Protein AF-A0A7Y7E9V0-F1 (afdb_monomer_lite)

Foldseek 3Di:
DAWDQAAEPDDPRHRHTDTADADPVRDGDQKDWDWDDQPPVRDDTDIWIWGKDQPDADPPPRHRPDIYTYTPD

Radius of gyration: 14.32 Å; chains: 1; bounding box: 39×27×37 Å

pLDDT: mean 89.65, std 9.45, range [58.66, 98.12]

Secondary structure (DSSP, 8-state):
-EEEEEEEESGGGTT-EEEEEE-TTSPPPSEEEEEEPPPTT-PPPEEEEEEEEES-B-TTT--B-SEEEEE--

Sequence (73 aa):
MRSEKTPFEGGPMDGRVLPVLVGLNGLPPKVYRIPVPTGEDGGAPAVLVYRRVPAATTRRLGLPKGWKYVYEG

Organism: Streptomyces morookaense (NCBI:txid1970)

Structure (mmCIF, N/CA/C/O backbone):
data_AF-A0A7Y7E9V0-F1
#
_entry.id   AF-A0A7Y7E9V0-F1
#
loop_
_atom_site.group_PDB
_atom_site.id
_atom_site.type_symbol
_atom_site.label_atom_id
_atom_site.label_alt_id
_atom_site.label_comp_id
_atom_site.label_asym_id
_atom_site.label_entity_id
_atom_site.label_seq_id
_atom_site.pdbx_PDB_ins_code
_atom_site.Cartn_x
_atom_site.Cartn_y
_atom_site.Cartn_z
_atom_site.occupancy
_atom_site.B_iso_or_equiv
_atom_site.auth_seq_id
_atom_site.auth_comp_id
_atom_site.auth_asym_id
_atom_site.auth_atom_id
_atom_site.pdbx_PDB_model_num
ATOM 1 N N . MET A 1 1 ? 5.629 16.968 5.635 1.00 79.44 1 MET A N 1
ATOM 2 C CA . MET A 1 1 ? 4.814 15.833 5.135 1.00 79.44 1 MET A CA 1
ATOM 3 C C . MET A 1 1 ? 4.882 14.702 6.151 1.00 79.44 1 MET A C 1
ATOM 5 O O . MET A 1 1 ? 5.929 14.538 6.763 1.00 79.44 1 MET A O 1
ATOM 9 N N . ARG A 1 2 ? 3.781 13.973 6.371 1.00 91.50 2 ARG A N 1
ATOM 10 C CA . ARG A 1 2 ? 3.711 12.839 7.311 1.00 91.50 2 ARG A CA 1
ATOM 11 C C . ARG A 1 2 ? 3.754 11.528 6.527 1.00 91.50 2 ARG A C 1
ATOM 13 O O . ARG A 1 2 ? 3.300 11.487 5.385 1.00 91.50 2 ARG A O 1
ATOM 20 N N . SER A 1 3 ? 4.265 10.470 7.144 1.00 94.12 3 SER A N 1
ATOM 21 C CA . SER A 1 3 ? 4.186 9.108 6.623 1.00 94.12 3 SER A CA 1
ATOM 22 C C . SER A 1 3 ? 3.496 8.166 7.612 1.00 94.12 3 SER A C 1
ATOM 24 O O . SER A 1 3 ? 3.491 8.407 8.822 1.00 94.12 3 SER A O 1
ATOM 26 N N . GLU A 1 4 ? 2.894 7.104 7.082 1.00 93.88 4 GLU A N 1
ATOM 27 C CA . GLU A 1 4 ? 2.270 6.009 7.826 1.00 93.88 4 GLU A CA 1
ATOM 28 C C . GLU A 1 4 ? 2.974 4.690 7.482 1.00 93.88 4 GLU A C 1
ATOM 30 O O . GLU A 1 4 ? 3.195 4.381 6.309 1.00 93.88 4 GLU A O 1
ATOM 35 N N . LYS A 1 5 ? 3.332 3.901 8.503 1.00 96.06 5 LYS A N 1
ATOM 36 C CA . LYS A 1 5 ? 3.869 2.546 8.312 1.00 96.06 5 LYS A CA 1
ATOM 37 C C . LYS A 1 5 ? 2.746 1.648 7.796 1.00 96.06 5 LYS A C 1
ATOM 39 O O . LYS A 1 5 ? 1.875 1.256 8.565 1.00 96.06 5 LYS A O 1
ATOM 44 N N . THR A 1 6 ? 2.779 1.351 6.505 1.00 96.81 6 THR A N 1
ATOM 45 C CA . THR A 1 6 ? 1.701 0.662 5.792 1.00 96.81 6 THR A CA 1
ATOM 46 C C . THR A 1 6 ? 2.178 -0.727 5.358 1.00 96.81 6 THR A C 1
ATOM 48 O O . THR A 1 6 ? 3.199 -0.810 4.667 1.00 96.81 6 THR A O 1
ATOM 51 N N . PRO A 1 7 ? 1.492 -1.813 5.757 1.00 97.69 7 PRO A N 1
ATOM 52 C CA . PRO A 1 7 ? 1.792 -3.162 5.288 1.00 97.69 7 PRO A CA 1
ATOM 53 C C . PRO A 1 7 ? 1.449 -3.351 3.809 1.00 97.69 7 PRO A C 1
ATOM 55 O O . PRO A 1 7 ? 0.475 -2.775 3.316 1.00 97.69 7 PRO A O 1
ATOM 58 N N . PHE A 1 8 ? 2.225 -4.191 3.136 1.00 97.69 8 PHE A N 1
ATOM 59 C CA . PHE A 1 8 ? 2.006 -4.663 1.775 1.00 97.69 8 PHE A CA 1
ATOM 60 C C . PHE A 1 8 ? 1.775 -6.178 1.803 1.00 97.69 8 PHE A C 1
ATOM 62 O O . PHE A 1 8 ? 2.488 -6.908 2.491 1.00 97.69 8 PHE A O 1
ATOM 69 N N . GLU A 1 9 ? 0.767 -6.637 1.070 1.00 97.50 9 GLU A N 1
ATOM 70 C CA . GLU A 1 9 ? 0.370 -8.041 0.958 1.00 97.50 9 GLU A CA 1
ATOM 71 C C . GLU A 1 9 ? 0.243 -8.448 -0.514 1.00 97.50 9 GLU A C 1
ATOM 73 O O . GLU A 1 9 ? -0.294 -7.704 -1.345 1.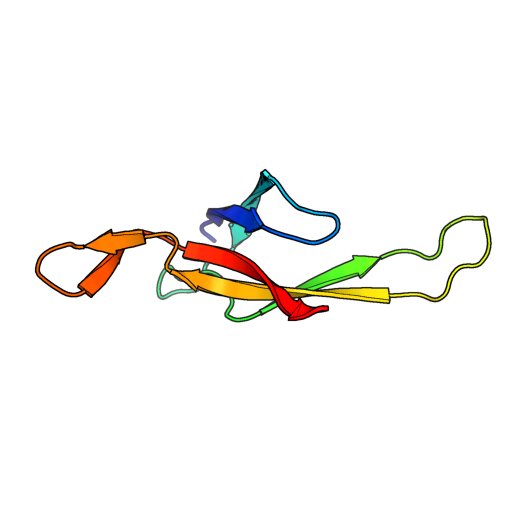00 97.50 9 GLU A O 1
ATOM 78 N N . GLY A 1 10 ? 0.699 -9.658 -0.817 1.00 95.38 10 GLY A N 1
ATOM 79 C CA . GLY A 1 10 ? 0.772 -10.206 -2.162 1.00 95.38 10 GLY A CA 1
ATOM 80 C C . GLY A 1 10 ? 1.907 -9.619 -3.004 1.00 95.38 10 GLY A C 1
ATOM 81 O O . GLY A 1 10 ? 2.512 -8.593 -2.684 1.00 95.38 10 GLY A O 1
ATOM 82 N N . GLY A 1 11 ? 2.179 -10.288 -4.124 1.00 92.50 11 GLY A N 1
ATOM 83 C CA . GLY A 1 11 ? 3.194 -9.863 -5.082 1.00 92.50 11 GLY A CA 1
ATOM 84 C C . GLY A 1 11 ? 4.610 -9.767 -4.489 1.00 92.50 11 GLY A C 1
ATOM 85 O O . GLY A 1 11 ? 4.903 -10.326 -3.432 1.00 92.50 11 GLY A O 1
ATOM 86 N N . PRO A 1 12 ? 5.520 -9.044 -5.160 1.00 92.56 12 PRO A N 1
ATOM 87 C CA . PRO A 1 12 ? 6.924 -8.948 -4.744 1.00 92.56 12 PRO A CA 1
ATOM 88 C C . PRO A 1 12 ? 7.188 -8.208 -3.420 1.00 92.56 12 PRO A C 1
ATOM 90 O O . PRO A 1 12 ? 8.302 -8.279 -2.900 1.00 92.56 12 PRO A O 1
ATOM 93 N N . MET A 1 13 ? 6.219 -7.450 -2.895 1.00 94.56 13 MET A N 1
ATOM 94 C CA . MET A 1 13 ? 6.356 -6.700 -1.635 1.00 94.56 13 MET A CA 1
ATOM 95 C C . MET A 1 13 ? 5.645 -7.378 -0.457 1.00 94.56 13 MET A C 1
ATOM 97 O O . MET A 1 13 ? 5.501 -6.748 0.591 1.00 94.56 13 MET A O 1
ATOM 101 N N . ASP A 1 14 ? 5.210 -8.629 -0.611 1.00 96.31 14 ASP A N 1
ATOM 102 C CA . ASP A 1 14 ? 4.498 -9.358 0.437 1.00 96.31 14 ASP A CA 1
ATOM 103 C C . ASP A 1 14 ? 5.258 -9.364 1.777 1.00 96.31 14 ASP A C 1
ATOM 105 O O . ASP A 1 14 ? 6.483 -9.512 1.834 1.00 96.31 14 ASP A O 1
ATOM 109 N N . GLY A 1 15 ? 4.522 -9.124 2.865 1.00 96.12 15 GLY A N 1
ATOM 110 C CA . GLY A 1 15 ? 5.045 -9.084 4.231 1.00 96.12 15 GLY A CA 1
ATOM 111 C C . GLY A 1 15 ? 5.864 -7.835 4.578 1.00 96.12 15 GLY A C 1
ATOM 112 O O . GLY A 1 15 ? 6.257 -7.661 5.736 1.00 96.12 15 GLY A O 1
ATOM 113 N N . ARG A 1 16 ? 6.122 -6.930 3.624 1.00 96.94 16 ARG A N 1
ATOM 114 C CA . ARG A 1 16 ? 6.866 -5.692 3.894 1.00 96.94 16 ARG A CA 1
ATOM 115 C C . ARG A 1 16 ? 5.973 -4.629 4.522 1.00 96.94 16 ARG A C 1
ATOM 117 O O . ARG A 1 16 ? 4.786 -4.519 4.236 1.00 96.94 16 ARG A O 1
ATOM 124 N N . VAL A 1 17 ? 6.585 -3.772 5.335 1.00 97.31 17 VAL A N 1
ATOM 125 C CA . VAL A 1 17 ? 5.947 -2.573 5.887 1.00 97.31 17 VAL A CA 1
ATOM 126 C C . VAL A 1 17 ? 6.778 -1.368 5.484 1.00 97.31 17 VAL A C 1
ATOM 128 O O . VAL A 1 17 ? 7.948 -1.272 5.853 1.00 97.31 17 VAL A O 1
ATOM 131 N N . LEU A 1 18 ? 6.181 -0.442 4.736 1.00 95.56 18 LEU A N 1
ATOM 132 C CA . LEU A 1 18 ? 6.878 0.735 4.218 1.00 95.56 18 LEU A CA 1
ATOM 133 C C . LEU A 1 18 ? 6.278 2.026 4.788 1.00 95.56 18 LEU A C 1
ATOM 135 O O . LEU A 1 18 ? 5.063 2.102 4.989 1.00 95.56 18 LEU A O 1
ATOM 139 N N . PRO A 1 19 ? 7.094 3.064 5.046 1.00 96.44 19 PRO A N 1
ATOM 140 C CA . PRO A 1 19 ? 6.582 4.393 5.347 1.00 96.44 19 PRO A CA 1
ATOM 141 C C . PRO A 1 19 ? 6.004 5.022 4.071 1.00 96.44 19 PRO A C 1
ATOM 143 O O . PRO A 1 19 ? 6.741 5.445 3.184 1.00 96.44 19 PRO A O 1
ATOM 146 N N . VAL A 1 20 ? 4.679 5.108 3.984 1.00 95.88 20 VAL A N 1
ATOM 147 C CA . VAL A 1 20 ? 3.972 5.709 2.845 1.00 95.88 20 VAL A CA 1
ATOM 148 C C . VAL A 1 20 ? 3.569 7.130 3.198 1.00 95.88 20 VAL A C 1
ATOM 150 O O . VAL A 1 20 ? 3.005 7.373 4.263 1.00 95.88 20 VAL A 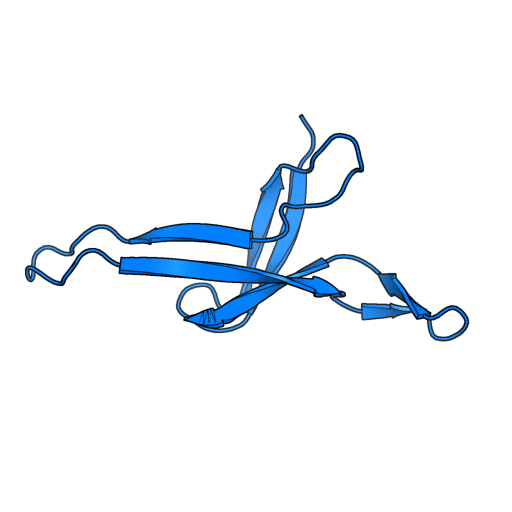O 1
ATOM 153 N N . LEU A 1 21 ? 3.860 8.084 2.314 1.00 95.62 21 LEU A N 1
ATOM 154 C CA . LEU A 1 21 ? 3.445 9.472 2.500 1.00 95.62 21 LEU A CA 1
ATOM 155 C C . LEU A 1 21 ? 1.920 9.568 2.517 1.00 95.62 21 LEU A C 1
ATOM 157 O O . LEU A 1 21 ? 1.248 9.042 1.632 1.00 95.62 21 LEU A O 1
ATOM 161 N N . VAL A 1 22 ? 1.381 10.269 3.510 1.00 95.38 22 VAL A N 1
ATOM 162 C CA . VAL A 1 22 ? -0.059 10.509 3.623 1.00 95.38 22 VAL A CA 1
ATOM 163 C C . VAL A 1 22 ? -0.415 11.917 3.159 1.00 95.38 22 VAL A C 1
ATOM 165 O O . VAL A 1 22 ? 0.374 12.856 3.303 1.00 95.38 22 VAL A O 1
ATOM 168 N N . GLY A 1 23 ? -1.614 12.059 2.592 1.00 91.75 23 GLY A N 1
ATOM 169 C CA . GLY A 1 23 ? -2.164 13.358 2.206 1.00 91.75 23 GLY A CA 1
ATOM 170 C C . GLY A 1 23 ? -2.608 14.192 3.411 1.00 91.75 23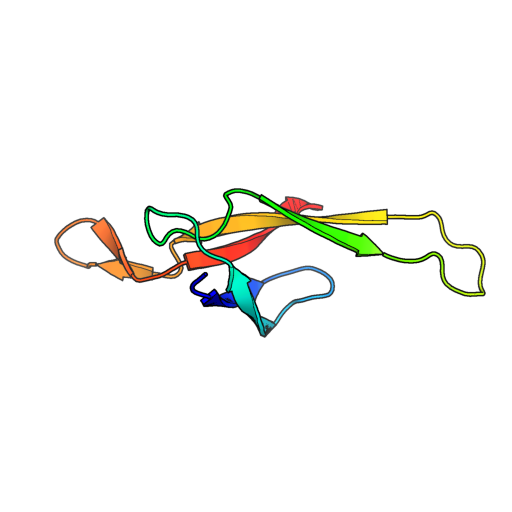 GLY A C 1
ATOM 171 O O . GLY A 1 23 ? -2.493 13.773 4.563 1.00 91.75 23 GLY A O 1
ATOM 172 N N . LEU A 1 24 ? -3.188 15.369 3.148 1.00 92.75 24 LEU A N 1
ATOM 173 C CA . LEU A 1 24 ? -3.730 16.248 4.198 1.00 92.75 24 LEU A CA 1
ATOM 174 C C . LEU A 1 24 ? -4.801 15.568 5.067 1.00 92.75 24 LEU A C 1
ATOM 176 O O . LEU A 1 24 ? -4.912 15.861 6.251 1.00 92.75 24 LEU A O 1
ATOM 180 N N . ASN A 1 25 ? -5.555 14.628 4.496 1.00 90.94 25 ASN A N 1
ATOM 181 C CA . ASN A 1 25 ? -6.549 13.823 5.210 1.00 90.94 25 ASN A CA 1
ATOM 182 C C . ASN A 1 25 ? -5.936 12.702 6.072 1.00 90.94 25 ASN A C 1
ATOM 184 O O . ASN A 1 25 ? -6.676 11.911 6.652 1.00 90.94 25 ASN A O 1
ATOM 188 N N . GLY A 1 26 ? -4.607 12.588 6.119 1.00 91.56 26 GLY A N 1
ATOM 189 C CA . GLY A 1 26 ? -3.908 11.532 6.845 1.00 91.56 26 GLY A CA 1
ATOM 190 C C . GLY A 1 26 ? -4.048 10.147 6.218 1.00 91.56 26 GLY A C 1
ATOM 191 O O . GLY A 1 26 ? -3.670 9.170 6.853 1.00 91.56 26 GLY A O 1
ATOM 192 N N . LEU A 1 27 ? -4.571 10.041 4.991 1.00 93.69 27 LEU A N 1
ATOM 193 C CA . LEU A 1 27 ? -4.738 8.760 4.317 1.00 93.69 27 LEU A CA 1
ATOM 194 C C . LEU A 1 27 ? -3.592 8.505 3.326 1.00 93.69 27 LEU A C 1
ATOM 196 O O . LEU A 1 27 ? -3.229 9.418 2.572 1.00 93.69 27 LEU A O 1
ATOM 200 N N . PRO A 1 28 ? -3.065 7.268 3.254 1.00 95.19 28 PRO A N 1
ATOM 201 C CA . PRO A 1 28 ? -2.134 6.889 2.194 1.00 95.19 28 PRO A CA 1
ATOM 202 C C . PRO A 1 28 ? -2.847 6.914 0.826 1.00 95.19 28 PRO A C 1
ATOM 204 O O . PRO A 1 28 ? -4.075 6.881 0.788 1.00 95.19 28 PRO A O 1
ATOM 207 N N . PRO A 1 29 ? -2.154 6.988 -0.320 1.00 96.06 29 PRO A N 1
ATOM 208 C CA . PRO A 1 29 ? -2.783 7.012 -1.645 1.00 96.06 29 PRO A CA 1
ATOM 209 C C . PRO A 1 29 ? -3.760 5.850 -1.890 1.00 96.06 29 PRO A C 1
ATOM 211 O O . PRO A 1 29 ? -3.619 4.771 -1.327 1.00 96.06 29 PRO A O 1
ATOM 214 N N . LYS A 1 30 ? -4.754 6.012 -2.768 1.00 96.62 30 LYS A N 1
ATOM 215 C CA . LYS A 1 30 ? -5.650 4.884 -3.112 1.00 96.62 30 LYS A CA 1
ATOM 216 C C . LYS A 1 30 ? -4.921 3.752 -3.843 1.00 96.62 30 LYS A C 1
ATOM 218 O O . LYS A 1 30 ? -5.261 2.590 -3.643 1.00 96.62 30 LYS A O 1
ATOM 223 N N . VAL A 1 31 ? -3.942 4.109 -4.669 1.00 96.75 31 VAL A N 1
ATOM 224 C CA . VAL A 1 31 ? -3.139 3.192 -5.479 1.00 96.75 31 VAL A CA 1
ATOM 225 C C . VAL A 1 31 ? -1.670 3.539 -5.279 1.00 96.75 31 VAL A C 1
ATOM 227 O O . VAL A 1 31 ? -1.314 4.719 -5.310 1.00 96.75 31 VAL A O 1
ATOM 230 N N . TYR A 1 32 ? -0.839 2.522 -5.086 1.00 95.19 32 TYR A N 1
ATOM 231 C CA . TYR A 1 32 ? 0.610 2.634 -4.981 1.00 95.19 32 TYR A CA 1
ATOM 232 C C . TYR A 1 32 ? 1.246 1.899 -6.160 1.00 95.19 32 TYR A C 1
ATOM 234 O O . TYR A 1 32 ? 0.928 0.738 -6.408 1.00 95.19 32 TYR A O 1
ATOM 242 N N . ARG A 1 33 ? 2.104 2.592 -6.914 1.00 94.88 33 ARG A N 1
ATOM 243 C CA . ARG A 1 33 ? 2.758 2.059 -8.116 1.00 94.88 33 ARG A CA 1
ATOM 244 C C . ARG A 1 33 ? 4.256 1.996 -7.894 1.00 94.88 33 ARG A C 1
ATOM 246 O O . ARG A 1 33 ? 4.850 3.003 -7.516 1.00 94.88 33 ARG A O 1
ATOM 253 N N . ILE A 1 34 ? 4.848 0.836 -8.148 1.00 91.38 34 ILE A N 1
ATOM 254 C CA . ILE A 1 34 ? 6.295 0.639 -8.062 1.00 91.38 34 ILE A CA 1
ATOM 255 C C . ILE A 1 34 ? 6.794 0.287 -9.462 1.00 91.38 34 ILE A C 1
ATOM 257 O O . ILE A 1 34 ? 6.460 -0.796 -9.949 1.00 91.38 34 ILE A O 1
ATOM 261 N N . PRO A 1 35 ? 7.559 1.171 -10.124 1.00 90.81 35 PRO A N 1
ATOM 262 C CA . PRO A 1 35 ? 8.241 0.795 -11.350 1.00 90.81 35 PRO A CA 1
ATOM 263 C C . PRO A 1 35 ? 9.307 -0.254 -11.021 1.00 90.81 35 PRO A C 1
ATOM 265 O O . PRO A 1 35 ? 10.132 -0.054 -10.127 1.00 90.81 35 PRO A O 1
ATOM 268 N N . VAL A 1 36 ? 9.269 -1.376 -11.730 1.00 86.12 36 VAL A N 1
ATOM 269 C CA . VAL A 1 36 ? 10.287 -2.422 -11.656 1.00 86.12 36 VAL A CA 1
ATOM 270 C C . VAL A 1 36 ? 11.293 -2.153 -12.772 1.00 86.12 36 VAL A C 1
ATOM 272 O O . VAL A 1 36 ? 10.892 -2.110 -13.939 1.00 86.12 36 VAL A O 1
ATOM 275 N N . PRO A 1 37 ? 12.579 -1.938 -12.451 1.00 80.88 37 PRO A N 1
ATOM 276 C CA . PRO A 1 37 ? 13.597 -1.812 -13.480 1.00 80.88 37 PRO A CA 1
ATOM 277 C C . PRO A 1 37 ? 13.744 -3.142 -14.227 1.00 80.88 37 PRO A C 1
ATOM 279 O O . PRO A 1 37 ? 13.691 -4.213 -13.620 1.00 80.88 37 PRO A O 1
ATOM 282 N N . THR A 1 38 ? 13.949 -3.070 -15.541 1.00 75.50 38 THR A N 1
ATOM 283 C CA . THR A 1 38 ? 14.371 -4.221 -16.343 1.00 75.50 38 THR A CA 1
ATOM 284 C C . THR A 1 38 ? 15.675 -4.764 -15.766 1.00 75.50 38 THR A C 1
ATOM 286 O O . THR A 1 38 ? 16.657 -4.031 -15.663 1.00 75.50 38 THR A O 1
ATOM 289 N N . GLY A 1 39 ? 15.668 -6.028 -15.336 1.00 66.81 39 GLY A N 1
ATOM 290 C CA . GLY A 1 39 ? 16.891 -6.714 -14.923 1.00 66.81 39 GLY A CA 1
ATOM 291 C C . GLY A 1 39 ? 17.851 -6.904 -16.100 1.00 66.81 39 GLY A C 1
ATOM 292 O O . GLY A 1 39 ? 17.452 -6.778 -17.257 1.00 66.81 39 GLY A O 1
ATOM 293 N N . GLU A 1 40 ? 19.106 -7.247 -15.806 1.00 64.25 40 GLU A N 1
ATOM 294 C CA . GLU A 1 40 ? 20.172 -7.459 -16.805 1.00 64.25 40 GLU A CA 1
ATOM 295 C C . GLU A 1 40 ? 19.818 -8.525 -17.863 1.00 64.25 40 GLU A C 1
ATOM 297 O O . GLU A 1 40 ? 20.342 -8.492 -18.970 1.00 64.25 40 GLU A O 1
ATOM 302 N N . ASP A 1 41 ? 18.862 -9.408 -17.557 1.00 68.50 41 ASP A N 1
ATOM 303 C CA . ASP A 1 41 ? 18.332 -10.453 -18.447 1.00 68.50 41 ASP A CA 1
ATOM 304 C C . ASP A 1 41 ? 17.302 -9.938 -19.486 1.00 68.50 41 ASP A C 1
ATOM 306 O O . ASP A 1 41 ? 16.724 -10.708 -20.245 1.00 68.50 41 ASP A O 1
ATOM 310 N N . GLY A 1 42 ? 17.036 -8.626 -19.542 1.00 58.66 42 GLY A N 1
ATOM 311 C CA . GLY A 1 42 ? 16.201 -8.027 -20.595 1.00 58.66 42 GLY A CA 1
ATOM 312 C C . GLY A 1 42 ? 14.685 -8.197 -20.417 1.00 58.66 42 GLY A C 1
ATOM 313 O O . GLY A 1 42 ? 13.926 -8.031 -21.372 1.00 58.66 42 GLY A O 1
ATOM 314 N N . GLY A 1 43 ? 14.216 -8.499 -19.202 1.00 64.94 43 GLY A N 1
ATOM 315 C CA . GLY A 1 43 ? 12.784 -8.587 -18.894 1.00 64.94 43 GLY A CA 1
ATOM 316 C C . GLY A 1 43 ? 12.014 -7.282 -19.162 1.00 64.94 43 GLY A C 1
ATOM 317 O O . GLY A 1 43 ? 12.521 -6.178 -18.959 1.00 64.94 43 GLY A O 1
ATOM 318 N N . ALA A 1 44 ? 10.756 -7.386 -19.600 1.00 67.19 44 ALA A N 1
ATOM 319 C CA . ALA A 1 44 ? 9.937 -6.207 -19.885 1.00 67.19 44 ALA A CA 1
ATOM 320 C C . ALA A 1 44 ? 9.758 -5.322 -18.630 1.00 67.19 44 ALA A C 1
ATOM 322 O O . ALA A 1 44 ? 9.536 -5.856 -17.538 1.00 67.19 44 ALA A O 1
ATOM 323 N N . PRO A 1 45 ? 9.825 -3.982 -18.759 1.00 72.56 45 PRO A N 1
ATOM 324 C CA . PRO A 1 45 ? 9.547 -3.089 -17.642 1.00 72.56 45 PRO A CA 1
ATOM 325 C C . PRO A 1 45 ? 8.109 -3.306 -17.168 1.00 72.56 45 PRO A C 1
ATOM 327 O O . PRO A 1 45 ? 7.161 -3.210 -17.948 1.00 72.56 45 PRO A O 1
ATOM 330 N N . ALA A 1 46 ? 7.950 -3.589 -15.878 1.00 86.38 46 ALA A N 1
ATOM 331 C CA . ALA A 1 46 ? 6.654 -3.817 -15.256 1.00 86.38 46 ALA A CA 1
ATOM 332 C C . ALA A 1 46 ? 6.389 -2.763 -14.181 1.00 86.38 46 ALA A C 1
ATOM 334 O O . ALA A 1 46 ? 7.306 -2.216 -13.568 1.00 86.38 46 ALA A O 1
ATOM 335 N N . VAL A 1 47 ? 5.116 -2.475 -13.933 1.00 92.00 47 VAL A N 1
ATOM 336 C CA . VAL A 1 47 ? 4.695 -1.630 -12.815 1.00 92.00 47 VAL A CA 1
ATOM 337 C C . VAL A 1 47 ? 3.883 -2.497 -11.879 1.00 92.00 47 VAL A C 1
ATOM 339 O O . VAL A 1 47 ? 2.818 -2.964 -12.262 1.00 92.00 47 VAL A O 1
ATOM 342 N N . LEU A 1 48 ? 4.356 -2.676 -10.648 1.00 92.94 48 LEU A N 1
ATOM 343 C CA . LEU A 1 48 ? 3.554 -3.340 -9.626 1.00 92.94 48 LEU A CA 1
ATOM 344 C C . LEU A 1 48 ? 2.482 -2.368 -9.150 1.00 92.94 48 LEU A C 1
ATOM 346 O O . LEU A 1 48 ? 2.807 -1.260 -8.699 1.00 92.94 48 LEU A O 1
ATOM 350 N N . VAL A 1 49 ? 1.223 -2.784 -9.220 1.00 96.50 49 VAL A N 1
ATOM 351 C CA . VAL A 1 49 ? 0.092 -1.999 -8.732 1.00 96.50 49 VAL A CA 1
ATOM 352 C C . VAL A 1 49 ? -0.419 -2.595 -7.428 1.00 96.50 49 VAL A C 1
ATOM 354 O O . VAL A 1 49 ? -0.724 -3.781 -7.340 1.00 96.50 49 VAL A O 1
ATOM 357 N N . TYR A 1 50 ? -0.533 -1.752 -6.405 1.00 97.25 50 TYR A N 1
ATOM 358 C CA . TYR A 1 50 ? -1.157 -2.113 -5.139 1.00 97.25 50 TYR A CA 1
ATOM 359 C C . TYR A 1 50 ? -2.315 -1.179 -4.814 1.00 97.25 50 TYR A C 1
ATOM 361 O O . TYR A 1 50 ? -2.219 0.041 -4.987 1.00 97.25 50 TYR A O 1
ATOM 369 N N . ARG A 1 51 ? -3.384 -1.733 -4.247 1.00 97.75 51 ARG A N 1
ATOM 370 C CA . ARG A 1 51 ? -4.579 -0.995 -3.838 1.00 97.75 51 ARG A CA 1
ATOM 371 C C . ARG A 1 51 ? -4.714 -0.908 -2.333 1.00 97.75 51 ARG A C 1
ATOM 373 O O . ARG A 1 51 ? -4.558 -1.891 -1.614 1.00 97.75 51 ARG A O 1
ATOM 380 N N . ARG A 1 52 ? -5.046 0.290 -1.859 1.00 97.12 52 ARG A N 1
ATOM 381 C CA . ARG A 1 52 ? -5.283 0.555 -0.441 1.00 97.12 52 ARG A CA 1
ATOM 382 C C . ARG A 1 52 ? -6.598 -0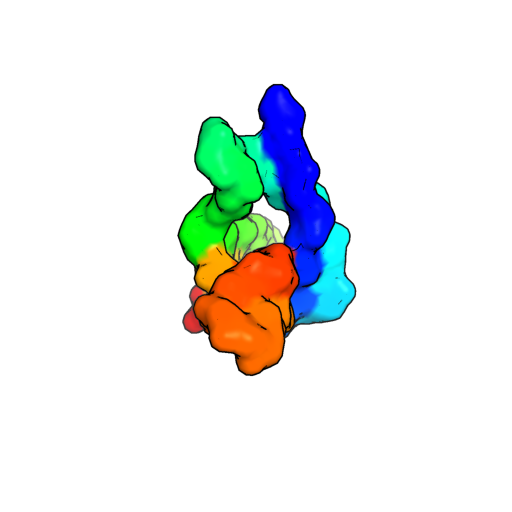.078 0.008 1.00 97.12 52 ARG A C 1
ATOM 384 O O . ARG A 1 52 ? -7.658 0.268 -0.521 1.00 97.12 52 ARG A O 1
ATOM 391 N N . VAL A 1 53 ? -6.543 -0.896 1.052 1.00 96.00 53 VAL A N 1
ATOM 392 C CA . VAL A 1 53 ? -7.704 -1.508 1.713 1.00 96.00 53 VAL A CA 1
ATOM 393 C C . VAL A 1 53 ? -7.617 -1.327 3.236 1.00 96.00 53 VAL A C 1
ATOM 395 O O . VAL A 1 53 ? -6.521 -1.098 3.759 1.00 96.00 53 VAL A O 1
ATOM 398 N N . PRO A 1 54 ? -8.740 -1.382 3.978 1.00 95.12 54 PRO A N 1
ATOM 399 C CA . PRO A 1 54 ? -8.701 -1.397 5.439 1.00 95.12 54 PRO A CA 1
ATOM 400 C C . PRO A 1 54 ? -7.855 -2.571 5.950 1.00 95.12 54 PRO A C 1
ATOM 402 O O . PRO A 1 54 ? -8.050 -3.706 5.518 1.00 95.12 54 PRO A O 1
ATOM 405 N N . ALA A 1 55 ? -6.925 -2.310 6.873 1.00 92.00 55 ALA A N 1
ATOM 406 C CA . ALA A 1 55 ? -6.114 -3.375 7.476 1.00 92.00 55 ALA A CA 1
ATOM 407 C C . ALA A 1 55 ? -6.919 -4.187 8.501 1.00 92.00 55 ALA A C 1
ATOM 409 O O . ALA A 1 55 ? -6.784 -5.403 8.603 1.00 92.00 55 ALA A O 1
ATOM 410 N N . ALA A 1 56 ? -7.780 -3.497 9.241 1.00 88.50 56 ALA A N 1
ATOM 411 C CA . ALA A 1 56 ? -8.741 -4.073 10.161 1.00 88.50 56 ALA A CA 1
ATOM 412 C C . ALA A 1 56 ? -9.952 -3.144 10.270 1.00 88.50 56 ALA A C 1
ATOM 414 O O . ALA A 1 56 ? -9.933 -2.003 9.801 1.00 88.50 56 ALA A O 1
ATOM 415 N N . THR A 1 57 ? -10.997 -3.613 10.942 1.00 86.88 57 THR A N 1
ATOM 416 C CA . THR A 1 57 ? -12.239 -2.862 11.120 1.00 86.88 57 THR A CA 1
ATOM 417 C C . THR A 1 57 ? -12.677 -2.897 12.587 1.00 86.88 57 THR A C 1
ATOM 419 O O . THR A 1 57 ? -12.495 -3.902 13.274 1.00 86.88 57 THR A O 1
ATOM 422 N N . THR A 1 58 ? -13.224 -1.798 13.120 1.00 83.75 58 THR A N 1
ATOM 423 C CA . THR A 1 58 ? -13.765 -1.777 14.487 1.00 83.75 58 THR A CA 1
ATOM 424 C C . THR A 1 58 ? -15.008 -2.661 14.589 1.00 83.75 58 THR A C 1
ATOM 426 O O . THR A 1 58 ? -15.909 -2.596 13.758 1.00 83.75 58 THR A O 1
ATOM 429 N N . ARG A 1 59 ? -15.090 -3.459 15.661 1.00 80.56 59 ARG A N 1
ATOM 430 C CA . ARG A 1 59 ? -16.150 -4.464 15.852 1.00 80.56 59 ARG A CA 1
ATOM 431 C C . ARG A 1 59 ? -17.565 -3.879 15.958 1.00 80.56 59 ARG A C 1
ATOM 433 O O . ARG A 1 59 ? -18.521 -4.572 15.647 1.00 80.56 59 ARG A O 1
ATOM 440 N N . ARG A 1 60 ? -17.700 -2.634 16.433 1.00 82.50 60 ARG A N 1
ATOM 441 C CA . ARG A 1 60 ? -19.003 -1.988 16.682 1.00 82.50 60 ARG A CA 1
ATOM 442 C C . ARG A 1 60 ? -19.457 -1.025 15.588 1.00 82.50 60 ARG A C 1
ATOM 444 O O . ARG A 1 60 ? -20.654 -0.910 15.378 1.00 82.50 60 ARG A O 1
ATOM 451 N N . LEU A 1 61 ? -18.531 -0.313 14.942 1.00 85.25 61 LEU A N 1
ATOM 452 C CA . LEU A 1 61 ? -18.863 0.784 14.022 1.00 85.25 61 LEU A CA 1
ATOM 453 C C . LEU A 1 61 ? -18.389 0.544 12.586 1.00 85.25 61 LEU A C 1
ATOM 455 O O . LEU A 1 61 ? -18.610 1.398 11.736 1.00 85.25 61 LEU A O 1
ATOM 459 N N . GLY A 1 62 ? -17.705 -0.565 12.294 1.00 81.56 62 GLY A N 1
ATOM 460 C CA . GLY A 1 62 ? -17.237 -0.810 10.931 1.00 81.56 62 GLY A CA 1
ATOM 461 C C . GLY A 1 62 ? -16.118 0.144 10.483 1.00 81.56 62 GLY A C 1
ATOM 462 O O . GLY A 1 62 ? -15.828 0.239 9.295 1.00 81.56 62 GLY A O 1
ATOM 463 N N . LEU A 1 63 ? -15.483 0.873 11.409 1.00 83.50 63 LEU A N 1
ATOM 464 C CA . LEU A 1 63 ? -14.498 1.899 11.059 1.00 83.50 63 LEU A CA 1
ATOM 465 C C . LEU A 1 63 ? -13.137 1.265 10.742 1.00 83.50 63 LEU A C 1
ATOM 467 O O . LEU A 1 63 ? -12.688 0.414 11.515 1.00 83.50 63 LEU A O 1
ATOM 471 N N . PRO A 1 64 ? -12.444 1.679 9.669 1.00 85.31 64 PRO A N 1
ATOM 472 C CA . PRO A 1 64 ? -11.091 1.212 9.384 1.00 85.31 64 PRO A CA 1
ATOM 473 C C . PRO A 1 64 ? -10.124 1.498 10.542 1.00 85.31 64 PRO A C 1
ATOM 475 O O . PRO A 1 64 ? -10.007 2.630 11.009 1.00 85.31 64 PRO A O 1
ATOM 478 N N . LYS A 1 65 ? -9.405 0.469 10.990 1.00 86.88 65 LYS A N 1
ATOM 479 C CA . LYS A 1 65 ? -8.258 0.568 11.901 1.00 86.88 65 LYS A CA 1
ATOM 480 C C . LYS A 1 65 ? -6.979 0.422 11.079 1.00 86.88 65 LYS A C 1
ATOM 482 O O . LYS A 1 65 ? -6.430 -0.670 10.966 1.00 86.88 65 LYS A O 1
ATOM 487 N N . GLY A 1 66 ? -6.540 1.535 10.499 1.00 91.75 66 GL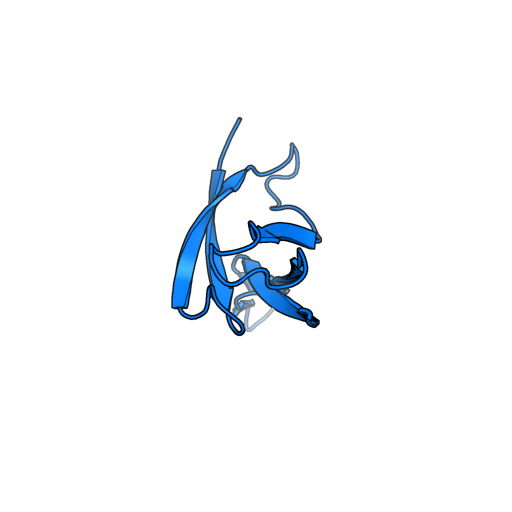Y A N 1
ATOM 488 C CA . GLY A 1 66 ? -5.365 1.581 9.630 1.00 91.75 66 GLY A CA 1
ATOM 489 C C . GLY A 1 66 ? -5.615 1.020 8.229 1.00 91.75 66 GLY A C 1
ATOM 490 O O . GLY A 1 66 ? -6.711 0.558 7.890 1.00 91.75 66 GLY A O 1
ATOM 491 N N . TRP A 1 67 ? -4.569 1.075 7.412 1.00 95.69 67 TRP A N 1
ATOM 492 C CA . TRP A 1 67 ? -4.604 0.735 5.995 1.00 95.69 67 TRP A CA 1
ATOM 493 C C . TRP A 1 67 ? -3.481 -0.233 5.644 1.00 95.69 67 TRP A C 1
ATOM 495 O O . TRP A 1 67 ? -2.439 -0.250 6.297 1.00 95.69 67 TRP A O 1
ATOM 505 N N . LYS A 1 68 ? -3.705 -1.027 4.602 1.00 97.19 68 LYS A N 1
ATOM 506 C CA . LYS A 1 68 ? -2.695 -1.866 3.956 1.00 97.19 68 LYS A CA 1
ATOM 507 C C . LYS A 1 68 ? -2.841 -1.786 2.443 1.00 97.19 68 LYS A C 1
ATOM 509 O O . LYS A 1 68 ? -3.870 -1.329 1.939 1.00 97.19 68 LYS A O 1
ATOM 514 N N . TYR 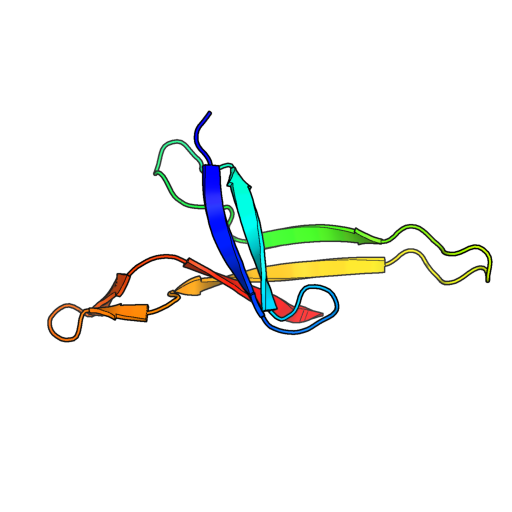A 1 69 ? -1.820 -2.232 1.734 1.00 98.12 69 TYR A N 1
ATOM 515 C CA . TYR A 1 69 ? -1.793 -2.332 0.284 1.00 98.12 69 TYR A CA 1
ATOM 516 C C . TYR A 1 69 ? -1.846 -3.795 -0.139 1.00 98.12 69 TYR A C 1
ATOM 518 O O . TYR A 1 69 ? -1.028 -4.584 0.314 1.00 98.12 69 TYR A O 1
ATOM 526 N N . VAL A 1 70 ? -2.788 -4.142 -1.014 1.00 98.00 70 VAL A N 1
ATOM 527 C CA . VAL A 1 70 ? -2.904 -5.486 -1.601 1.00 98.00 70 VAL A CA 1
ATOM 528 C C . VAL A 1 70 ? -2.541 -5.409 -3.076 1.00 98.00 70 VAL A C 1
ATOM 530 O O . VAL A 1 70 ? -2.982 -4.487 -3.766 1.00 98.00 70 VAL A O 1
ATOM 533 N N . TYR A 1 71 ? -1.714 -6.340 -3.539 1.00 97.00 71 TYR A N 1
ATOM 534 C CA . TYR A 1 71 ? -1.290 -6.426 -4.934 1.00 97.00 71 TYR A CA 1
ATOM 535 C C . TYR A 1 71 ? -2.482 -6.700 -5.869 1.00 97.00 71 TYR A C 1
ATOM 537 O O . TYR A 1 71 ? -3.277 -7.599 -5.601 1.00 97.00 71 TYR A O 1
ATOM 545 N N . GLU A 1 72 ? -2.614 -5.925 -6.951 1.00 92.44 72 GLU A N 1
ATOM 546 C CA . GLU A 1 72 ? -3.675 -6.082 -7.967 1.00 92.44 72 GLU A CA 1
ATOM 547 C C . GLU A 1 72 ? -3.170 -6.643 -9.315 1.00 92.44 72 GLU A C 1
ATOM 549 O O . GLU A 1 72 ? -4.000 -6.968 -10.163 1.00 92.44 72 GLU A O 1
ATOM 554 N N . GLY A 1 73 ? -1.853 -6.819 -9.499 1.00 78.19 73 GLY A N 1
ATOM 555 C CA . GLY A 1 73 ? -1.243 -7.237 -10.774 1.00 78.19 73 GLY A CA 1
ATOM 556 C C . GLY A 1 73 ? -0.366 -6.160 -11.390 1.00 78.19 73 GLY A C 1
ATOM 557 O O . GLY A 1 73 ? -0.801 -4.989 -11.430 1.00 78.19 73 GLY A O 1
#